Protein AF-A0A2S9XJ40-F1 (afdb_monomer)

pLDDT: mean 70.84, std 20.68, range [33.19, 92.75]

Organism: NCBI:txid215803

Foldseek 3Di:
DDDDDDDDDDDDDDDDDDDDDDDDDDDDDDDDDDDDDDDDDDDPPPPDPPVPPPVLVLVLLLLVLLVVLVVVVHDLVCSNVSSLVSSCVVVPPVSVVVSVVVVPDQLVRVLVSPVVSCPDPPDDPCSRVSVNVSSVVVNVVVVPD

Mean predicted aligned error: 17.34 Å

Radius of gyration: 27.85 Å; Cα contacts (8 Å, |Δi|>4): 95; chains: 1; bounding box: 63×78×68 Å

Sequence (145 aa):
MRLTSAAALSILVTITACGGASAPTAADARGQGSDKGDDGDDGPGSRDKTFAPPKVHLIRYACQGFDAAVADAAPPDQLLSRSAARAVELGGAPVEAATRRWALLPPQGLLKEIERYEGQAEARADECAGLRAHLERMAIRSSSH

Secondary structure (DSSP, 8-state):
-----------------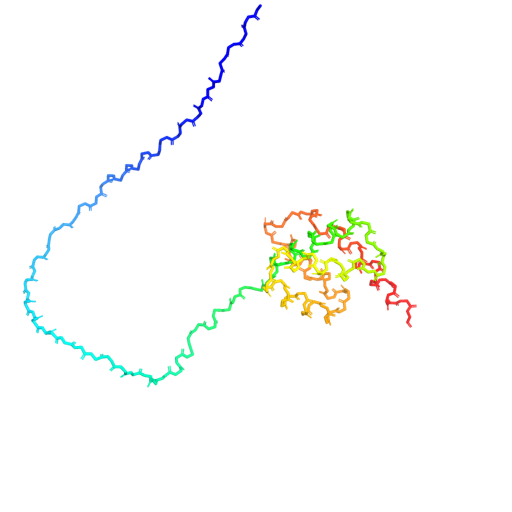----------------------------------PPPGGGGHHHHHHHHHHHHHTT--TTTHHHHHHHHHHHHHHHHHHHHHHHHTTS-HHHHHHHHHHHHTSTT--TTTTHHHHHHHHHHHHHHT--

Solvent-accessible surface area (backbone atoms only — not comparable to full-atom values): 9471 Å² total; per-residue (Å²): 138,88,87,82,82,88,80,86,88,81,86,83,85,81,86,82,84,82,86,83,91,83,84,87,83,91,79,90,80,91,81,89,82,87,91,87,80,84,90,78,92,85,75,90,74,88,70,75,84,67,80,68,72,77,72,42,78,49,50,57,34,46,20,52,9,31,54,50,22,56,76,67,65,48,54,83,93,44,31,68,63,45,6,49,51,43,10,24,74,75,51,38,71,70,30,44,60,45,50,60,55,49,72,73,41,57,50,67,55,49,48,53,49,52,53,57,30,52,73,35,94,85,44,58,92,64,62,43,49,69,51,47,57,50,37,51,55,49,41,54,62,69,69,77,116

Structure (mmCIF, N/CA/C/O backbone):
data_AF-A0A2S9XJ40-F1
#
_entry.id   AF-A0A2S9XJ40-F1
#
loop_
_atom_site.group_PDB
_atom_site.id
_atom_site.type_symbol
_atom_site.label_atom_id
_atom_site.label_alt_id
_atom_site.label_comp_id
_atom_site.label_asym_id
_atom_site.label_entity_id
_atom_site.label_seq_id
_atom_site.pdbx_PDB_ins_code
_atom_site.Cartn_x
_atom_site.Cartn_y
_atom_site.Cartn_z
_atom_site.occupancy
_atom_site.B_iso_or_equiv
_atom_site.auth_seq_id
_atom_site.auth_comp_id
_atom_site.auth_asym_id
_atom_site.auth_atom_id
_atom_site.pdbx_PDB_model_num
ATOM 1 N N . MET A 1 1 ? -1.431 48.199 -28.611 1.00 42.72 1 MET A N 1
ATOM 2 C CA . MET A 1 1 ? -0.118 47.648 -28.216 1.00 42.72 1 MET A CA 1
ATOM 3 C C . MET A 1 1 ? -0.116 46.165 -28.550 1.00 42.72 1 MET A C 1
ATOM 5 O O . MET A 1 1 ? -0.970 45.448 -28.053 1.00 42.72 1 MET A O 1
ATOM 9 N N . ARG A 1 2 ? 0.739 45.749 -29.491 1.00 44.91 2 ARG A N 1
ATOM 10 C CA . ARG A 1 2 ? 0.926 44.351 -29.909 1.00 44.91 2 ARG A CA 1
ATOM 11 C C . ARG A 1 2 ? 2.030 43.751 -29.035 1.00 44.91 2 ARG A C 1
ATOM 13 O O . ARG A 1 2 ? 3.081 44.376 -28.942 1.00 44.91 2 ARG A O 1
ATOM 20 N N . LEU A 1 3 ? 1.818 42.573 -28.448 1.00 43.22 3 LEU A N 1
ATOM 21 C CA . LEU A 1 3 ? 2.923 41.715 -28.020 1.00 43.22 3 LEU A CA 1
ATOM 22 C C . LEU A 1 3 ? 2.867 40.406 -28.801 1.00 43.22 3 LEU A C 1
ATOM 24 O O . LEU A 1 3 ? 1.863 39.701 -28.840 1.00 43.22 3 LEU A O 1
ATOM 28 N N . THR A 1 4 ? 3.970 40.194 -29.495 1.00 50.19 4 THR A N 1
ATOM 29 C CA . THR A 1 4 ? 4.296 39.154 -30.454 1.00 50.19 4 THR A CA 1
ATOM 30 C C . THR A 1 4 ? 5.097 38.032 -29.803 1.00 50.19 4 THR A C 1
ATOM 32 O O . THR A 1 4 ? 5.901 38.277 -28.910 1.00 50.19 4 THR A O 1
ATOM 35 N N . SER A 1 5 ? 4.963 36.862 -30.425 1.00 42.41 5 SER A N 1
ATOM 36 C CA . SER A 1 5 ? 5.989 35.832 -30.624 1.00 42.41 5 SER A CA 1
ATOM 37 C C . SER A 1 5 ? 6.234 34.779 -29.546 1.00 42.41 5 SER A C 1
ATOM 39 O O . SER A 1 5 ? 6.849 35.002 -28.508 1.00 42.41 5 SER A O 1
ATOM 41 N N . ALA A 1 6 ? 5.846 33.568 -29.951 1.00 50.34 6 ALA A N 1
ATOM 42 C CA . ALA A 1 6 ? 6.444 32.294 -29.603 1.00 50.34 6 ALA A CA 1
ATOM 43 C C . ALA A 1 6 ? 7.947 32.252 -29.932 1.00 50.34 6 ALA A C 1
ATOM 45 O O . ALA A 1 6 ? 8.386 32.800 -30.945 1.00 50.34 6 ALA A O 1
ATOM 46 N N . ALA A 1 7 ? 8.705 31.511 -29.127 1.00 50.06 7 ALA A N 1
ATOM 47 C CA . ALA A 1 7 ? 10.024 31.018 -29.494 1.00 50.06 7 ALA A CA 1
ATOM 48 C C . ALA A 1 7 ? 10.123 29.546 -29.079 1.00 50.06 7 ALA A C 1
ATOM 50 O O . ALA A 1 7 ? 10.066 29.205 -27.899 1.00 50.06 7 ALA A O 1
ATOM 51 N N . ALA A 1 8 ? 10.207 28.682 -30.088 1.00 51.84 8 ALA A N 1
ATOM 52 C CA . ALA A 1 8 ? 10.454 27.258 -29.959 1.00 51.84 8 ALA A CA 1
ATOM 53 C C . ALA A 1 8 ? 11.926 27.023 -29.586 1.00 51.84 8 ALA A C 1
ATOM 55 O O . ALA A 1 8 ? 12.825 27.517 -30.266 1.00 51.84 8 ALA A O 1
ATOM 56 N N . LEU A 1 9 ? 12.175 26.256 -28.524 1.00 47.66 9 LEU A N 1
ATOM 57 C CA . LEU A 1 9 ? 13.514 25.786 -28.176 1.00 47.66 9 LEU A CA 1
ATOM 58 C C . LEU A 1 9 ? 13.835 24.538 -29.013 1.00 47.66 9 LEU A C 1
ATOM 60 O O . LEU A 1 9 ? 13.251 23.480 -28.801 1.00 47.66 9 LEU A O 1
ATOM 64 N N . SER A 1 10 ? 14.767 24.663 -29.958 1.00 43.69 10 SER A N 1
ATOM 65 C CA . SER A 1 10 ? 15.426 23.525 -30.611 1.00 43.69 10 SER A CA 1
ATOM 66 C C . SER A 1 10 ? 16.787 23.318 -29.952 1.00 43.69 10 SER A C 1
ATOM 68 O O . SER A 1 10 ? 17.624 24.215 -29.999 1.00 43.69 10 SER A O 1
ATOM 70 N N . ILE A 1 11 ? 17.016 22.156 -29.337 1.00 53.97 11 ILE A N 1
ATOM 71 C CA . ILE A 1 11 ? 18.333 21.769 -28.815 1.00 53.97 11 ILE A CA 1
ATOM 72 C C . ILE A 1 11 ? 18.919 20.730 -29.770 1.00 53.97 11 ILE A C 1
ATOM 74 O O . ILE A 1 11 ? 18.462 19.591 -29.829 1.00 53.97 11 ILE A O 1
ATOM 78 N N . LEU A 1 12 ? 19.923 21.153 -30.537 1.00 45.25 12 LEU A N 1
ATOM 79 C CA . LEU A 1 12 ? 20.759 20.301 -31.376 1.00 45.25 12 LEU A CA 1
ATOM 80 C C . LEU A 1 12 ? 21.935 19.814 -30.511 1.00 45.25 12 LEU A C 1
ATOM 82 O O . LEU A 1 12 ? 22.744 20.628 -30.070 1.00 45.25 12 LEU A O 1
ATOM 86 N N . VAL A 1 13 ? 22.035 18.510 -30.243 1.00 51.75 13 VAL A N 1
ATOM 87 C CA . VAL A 1 13 ? 23.205 17.926 -29.565 1.00 51.75 13 VAL A CA 1
ATOM 88 C C . VAL A 1 13 ? 24.189 17.443 -30.627 1.00 51.75 13 VAL A C 1
ATOM 90 O O . VAL A 1 13 ? 23.986 16.409 -31.258 1.00 51.75 13 VAL A O 1
ATOM 93 N N . THR A 1 14 ? 25.263 18.202 -30.832 1.00 49.19 14 THR A N 1
ATOM 94 C CA . THR A 1 14 ? 26.447 17.779 -31.591 1.00 49.19 14 THR A CA 1
ATOM 95 C C . THR A 1 14 ? 27.388 17.002 -30.677 1.00 49.19 14 THR A C 1
ATOM 97 O O . THR A 1 14 ? 27.952 17.566 -29.741 1.00 49.19 14 THR A O 1
ATOM 100 N N . ILE A 1 15 ? 27.572 15.711 -30.956 1.00 56.12 15 ILE A N 1
ATOM 101 C CA . ILE A 1 15 ? 28.556 14.868 -30.273 1.00 56.12 15 ILE A CA 1
ATOM 102 C C . ILE A 1 15 ? 29.870 14.968 -31.054 1.00 56.12 15 ILE A C 1
ATOM 104 O O . ILE A 1 15 ? 30.058 14.303 -32.070 1.00 56.12 15 ILE A O 1
ATOM 108 N N . THR A 1 16 ? 30.773 15.830 -30.591 1.00 50.53 16 THR A N 1
ATOM 109 C CA . THR A 1 16 ? 32.160 15.879 -31.067 1.00 50.53 16 THR A CA 1
ATOM 110 C C . THR A 1 16 ? 32.985 14.909 -30.233 1.00 50.53 16 THR A C 1
ATOM 112 O O . THR A 1 16 ? 33.359 15.223 -29.106 1.00 50.53 16 THR A O 1
ATOM 115 N N . ALA A 1 17 ? 33.292 13.739 -30.786 1.00 46.38 17 ALA A N 1
ATOM 116 C CA . ALA A 1 17 ? 34.368 12.892 -30.288 1.00 46.38 17 ALA A CA 1
ATOM 117 C C . ALA A 1 17 ? 35.559 13.023 -31.246 1.00 46.38 17 ALA A C 1
ATOM 119 O O . ALA A 1 17 ? 35.628 12.367 -32.283 1.00 46.38 17 ALA A O 1
ATOM 120 N N . CYS A 1 18 ? 36.477 13.925 -30.903 1.00 47.06 18 CYS A N 1
ATOM 121 C CA . CYS A 1 18 ? 37.815 13.965 -31.477 1.00 47.06 18 CYS A CA 1
ATOM 122 C C . CYS A 1 18 ? 38.732 13.055 -30.658 1.00 47.06 18 CYS A C 1
ATOM 124 O O . CYS A 1 18 ? 38.858 13.241 -29.451 1.00 47.06 18 CYS A O 1
ATOM 126 N N . GLY A 1 19 ? 39.451 12.172 -31.349 1.00 36.56 19 GLY A N 1
ATOM 127 C CA . GLY A 1 19 ? 40.776 11.728 -30.920 1.00 36.56 19 GLY A CA 1
ATOM 128 C C . GLY A 1 19 ? 40.845 10.331 -30.314 1.00 36.56 19 GLY A C 1
ATOM 129 O O . GLY A 1 19 ? 40.437 10.104 -29.182 1.00 36.56 19 GLY A O 1
ATOM 130 N N . GLY A 1 20 ? 41.468 9.418 -31.058 1.00 37.34 20 GLY A N 1
ATOM 131 C CA . GLY A 1 20 ? 41.893 8.117 -30.549 1.00 37.34 20 GLY A CA 1
ATOM 132 C C . GLY A 1 20 ? 42.306 7.154 -31.654 1.00 37.34 20 GLY A C 1
ATOM 133 O O . GLY A 1 20 ? 41.726 6.085 -31.784 1.00 37.34 20 GLY A O 1
ATOM 134 N N . ALA A 1 21 ? 43.260 7.556 -32.494 1.00 47.34 21 ALA A N 1
ATOM 135 C CA . ALA A 1 21 ? 43.843 6.704 -33.522 1.00 47.34 21 ALA A CA 1
ATOM 136 C C . ALA A 1 21 ? 44.540 5.480 -32.906 1.00 47.34 21 ALA A C 1
ATOM 138 O O . ALA A 1 21 ? 45.373 5.635 -32.015 1.00 47.34 21 ALA A O 1
ATOM 139 N N . SER A 1 22 ? 44.253 4.287 -33.431 1.00 43.28 22 SER A N 1
ATOM 140 C CA . SER A 1 22 ? 45.176 3.145 -33.485 1.00 43.28 22 SER A CA 1
ATOM 141 C C . SER A 1 22 ? 44.663 2.122 -34.503 1.00 43.28 22 SER A C 1
ATOM 143 O O . SER A 1 22 ? 43.642 1.475 -34.303 1.00 43.28 22 SER A O 1
ATOM 145 N N . ALA A 1 23 ? 45.393 1.986 -35.603 1.00 47.59 23 ALA A N 1
ATOM 146 C CA . ALA A 1 23 ? 45.434 0.812 -36.475 1.00 47.59 23 ALA A CA 1
ATOM 147 C C . ALA A 1 23 ? 46.931 0.462 -36.657 1.00 47.59 23 ALA A C 1
ATOM 149 O O . ALA A 1 23 ? 47.753 1.328 -36.336 1.00 47.59 23 ALA A O 1
ATOM 150 N N . PRO A 1 24 ? 47.345 -0.695 -37.220 1.00 49.47 24 PRO A N 1
ATOM 151 C CA . PRO A 1 24 ? 46.571 -1.840 -37.725 1.00 49.47 24 PRO A CA 1
ATOM 152 C C . PRO A 1 24 ? 47.125 -3.217 -37.265 1.00 49.47 24 PRO A C 1
ATOM 154 O O . PRO A 1 24 ? 48.291 -3.332 -36.907 1.00 49.47 24 PRO A O 1
ATOM 157 N N . THR A 1 25 ? 46.362 -4.303 -37.422 1.00 39.06 25 THR A N 1
ATOM 158 C CA . THR A 1 25 ? 46.947 -5.631 -37.706 1.00 39.06 25 THR A CA 1
ATOM 159 C C . THR A 1 25 ? 46.028 -6.425 -38.627 1.00 39.06 25 THR A C 1
ATOM 161 O O . THR A 1 25 ? 44.941 -6.857 -38.255 1.00 39.06 25 THR A O 1
ATOM 164 N N . ALA A 1 26 ? 46.488 -6.601 -39.864 1.00 43.12 26 ALA A N 1
ATOM 165 C CA . ALA A 1 26 ? 45.970 -7.588 -40.791 1.00 43.12 26 ALA A CA 1
ATOM 166 C C . ALA A 1 26 ? 46.585 -8.953 -40.451 1.00 43.12 26 ALA A C 1
ATOM 168 O O . ALA A 1 26 ? 47.808 -9.082 -40.416 1.00 43.12 26 ALA A O 1
ATOM 169 N N . ALA A 1 27 ? 45.744 -9.961 -40.242 1.00 43.34 27 ALA A N 1
ATOM 170 C CA . ALA A 1 27 ? 46.111 -11.361 -40.396 1.00 43.34 27 ALA A CA 1
ATOM 171 C C . ALA A 1 27 ? 44.898 -12.112 -40.958 1.00 43.34 27 ALA A C 1
ATOM 173 O O . ALA A 1 27 ? 43.866 -12.256 -40.308 1.00 43.34 27 ALA A O 1
ATOM 174 N N . ASP A 1 28 ? 45.046 -12.509 -42.216 1.00 40.09 28 ASP A N 1
ATOM 175 C CA . ASP A 1 28 ? 44.197 -13.422 -42.968 1.00 40.09 28 ASP A CA 1
ATOM 176 C C . ASP A 1 28 ? 44.287 -14.837 -42.370 1.00 40.09 28 ASP A C 1
ATOM 178 O O . ASP A 1 28 ? 45.390 -15.311 -42.098 1.00 40.09 28 ASP A O 1
ATOM 182 N N . ALA A 1 29 ? 43.149 -15.515 -42.194 1.00 42.75 29 ALA A N 1
ATOM 183 C CA . ALA A 1 29 ? 43.073 -16.972 -42.299 1.00 42.75 29 ALA A CA 1
ATOM 184 C C . ALA A 1 29 ? 41.622 -17.424 -42.520 1.00 42.75 29 ALA A C 1
ATOM 186 O O . ALA A 1 29 ? 40.759 -17.341 -41.647 1.00 42.75 29 ALA A O 1
ATOM 187 N N . ARG A 1 30 ? 41.381 -17.924 -43.730 1.00 45.28 30 ARG A N 1
ATOM 188 C CA . ARG A 1 30 ? 40.187 -18.644 -44.182 1.00 45.28 30 ARG A CA 1
ATOM 189 C C . ARG A 1 30 ? 39.832 -19.838 -43.282 1.00 45.28 30 ARG A C 1
ATOM 191 O O . ARG A 1 30 ? 40.702 -20.629 -42.934 1.00 45.28 30 ARG A O 1
ATOM 198 N N . GLY A 1 31 ? 38.533 -20.055 -43.077 1.00 38.12 31 GLY A N 1
ATOM 199 C CA . GLY A 1 31 ? 37.957 -21.315 -42.601 1.00 38.12 31 GLY A CA 1
ATOM 200 C C . GLY A 1 31 ? 36.493 -21.432 -43.026 1.00 38.12 31 GLY A C 1
ATOM 201 O O . GLY A 1 31 ? 35.624 -20.812 -42.426 1.00 38.12 31 GLY A O 1
ATOM 202 N N . GLN A 1 32 ? 36.245 -22.176 -44.106 1.00 44.38 32 GLN A N 1
ATOM 203 C CA . GLN A 1 32 ? 34.918 -22.590 -44.577 1.00 44.38 32 GLN A CA 1
ATOM 204 C C . GLN A 1 32 ? 34.323 -23.648 -43.640 1.00 44.38 32 GLN A C 1
ATOM 206 O O . GLN A 1 32 ? 35.048 -24.524 -43.175 1.00 44.38 32 GLN A O 1
ATOM 211 N N . GLY A 1 33 ? 33.005 -23.618 -43.448 1.00 42.91 33 GLY A N 1
ATOM 212 C CA . GLY A 1 33 ? 32.254 -24.680 -42.783 1.00 42.91 33 GLY A CA 1
ATOM 213 C C . GLY A 1 33 ? 30.769 -24.344 -42.722 1.00 42.91 33 GLY A C 1
ATOM 214 O O . GLY A 1 33 ? 30.338 -23.597 -41.852 1.00 42.91 33 GLY A O 1
ATOM 215 N N . SER A 1 34 ? 30.020 -24.849 -43.696 1.00 46.72 34 SER A N 1
ATOM 216 C CA . SER A 1 34 ? 28.559 -24.840 -43.739 1.00 46.72 34 SER A CA 1
ATOM 217 C C . SER A 1 34 ? 27.945 -25.721 -42.643 1.00 46.72 34 SER A C 1
ATOM 219 O O . SER A 1 34 ? 28.596 -26.631 -42.137 1.00 46.72 34 SER A O 1
ATOM 221 N N . ASP A 1 35 ? 26.637 -25.536 -42.467 1.00 42.78 35 ASP A N 1
ATOM 222 C CA . ASP A 1 35 ? 25.645 -26.554 -42.094 1.00 42.78 35 ASP A CA 1
ATOM 223 C C . ASP A 1 35 ? 25.090 -26.558 -40.658 1.00 42.78 35 ASP A C 1
ATOM 225 O O . ASP A 1 35 ? 25.567 -25.903 -39.739 1.00 42.78 35 ASP A O 1
ATOM 229 N N . LYS A 1 36 ? 23.943 -27.220 -40.562 1.00 51.09 36 LYS A N 1
ATOM 230 C CA . LYS A 1 36 ? 22.757 -26.965 -39.753 1.00 51.09 36 LYS A CA 1
ATOM 231 C C . LYS A 1 36 ? 22.558 -28.129 -38.769 1.00 51.09 36 LYS A C 1
ATOM 233 O O . LYS A 1 36 ? 22.761 -29.277 -39.141 1.00 51.09 36 LYS A O 1
ATOM 238 N N . GLY A 1 37 ? 22.096 -27.838 -37.553 1.00 35.84 37 GLY A N 1
ATOM 239 C CA . GLY A 1 37 ? 21.620 -28.794 -36.531 1.00 35.84 37 GLY A CA 1
ATOM 240 C C . GLY A 1 37 ? 21.418 -28.011 -35.228 1.00 35.84 37 GLY A C 1
ATOM 241 O O .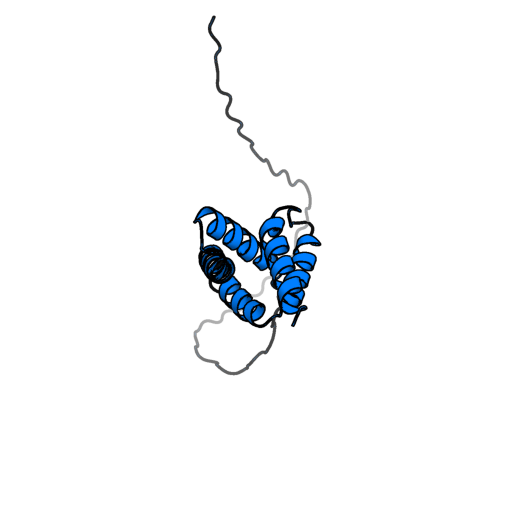 GLY A 1 37 ? 22.355 -27.356 -34.788 1.00 35.84 37 GLY A O 1
ATOM 242 N N . ASP A 1 38 ? 20.215 -27.752 -34.716 1.00 48.19 38 ASP A N 1
ATOM 243 C CA . ASP A 1 38 ? 19.131 -28.642 -34.264 1.00 48.19 38 ASP A CA 1
ATOM 244 C C . ASP A 1 38 ? 19.533 -29.532 -33.070 1.00 48.19 38 ASP A C 1
ATOM 246 O O . ASP A 1 38 ? 20.464 -30.328 -33.162 1.00 48.19 38 ASP A O 1
ATOM 250 N N . ASP A 1 39 ? 18.795 -29.315 -31.976 1.00 51.06 39 ASP A N 1
ATOM 251 C CA . ASP A 1 39 ? 18.633 -30.071 -30.728 1.00 51.06 39 ASP A CA 1
ATOM 252 C C . ASP A 1 39 ? 19.819 -30.327 -29.776 1.00 51.06 39 ASP A C 1
ATOM 254 O O . ASP A 1 39 ? 20.768 -31.062 -30.038 1.00 51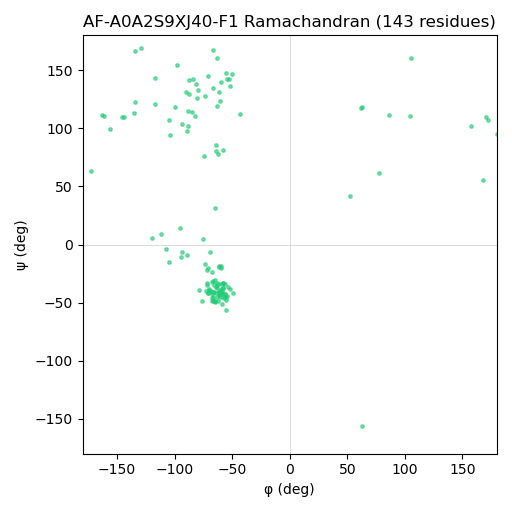.06 39 ASP A O 1
ATOM 258 N N . GLY A 1 40 ? 19.666 -29.772 -28.569 1.00 36.31 40 GLY A N 1
ATOM 259 C CA . GLY A 1 40 ? 20.496 -30.023 -27.395 1.00 36.31 40 GLY A CA 1
ATOM 260 C C . GLY A 1 40 ? 19.908 -29.356 -26.150 1.00 36.31 40 GLY A C 1
ATOM 261 O O . GLY A 1 40 ? 20.504 -28.432 -25.602 1.00 36.31 40 GLY A O 1
ATOM 262 N N . ASP A 1 41 ? 18.712 -29.792 -25.743 1.00 57.44 41 ASP A N 1
ATOM 263 C CA . ASP A 1 41 ? 18.276 -29.717 -24.345 1.00 57.44 41 ASP A CA 1
ATOM 264 C C . ASP A 1 41 ? 19.227 -30.599 -23.522 1.00 57.44 41 ASP A C 1
ATOM 266 O O . ASP A 1 41 ? 19.369 -31.772 -23.845 1.00 57.44 41 ASP A O 1
ATOM 270 N N . ASP A 1 42 ? 19.949 -30.015 -22.560 1.00 48.66 42 ASP A N 1
ATOM 271 C CA . ASP A 1 42 ? 20.287 -30.632 -21.266 1.00 48.66 42 ASP A CA 1
ATOM 272 C C . ASP A 1 42 ? 21.284 -29.758 -20.485 1.00 48.66 42 ASP A C 1
ATOM 274 O O . ASP A 1 42 ? 22.484 -29.690 -20.764 1.00 48.66 42 ASP A O 1
ATOM 278 N N . GLY A 1 43 ? 20.780 -29.104 -19.437 1.00 33.19 43 GLY A N 1
ATOM 279 C CA . GLY A 1 43 ? 21.614 -28.506 -18.399 1.00 33.19 43 GLY A CA 1
ATOM 280 C C . GLY A 1 43 ? 20.918 -27.383 -17.635 1.00 33.19 43 GLY A C 1
ATOM 281 O O . GLY A 1 43 ? 20.899 -26.252 -18.124 1.00 33.19 43 GLY A O 1
ATOM 282 N N . PRO A 1 44 ? 20.408 -27.621 -16.407 1.00 47.56 44 PRO A N 1
ATOM 283 C CA . PRO A 1 44 ? 19.847 -26.577 -15.558 1.00 47.56 44 PRO A CA 1
ATOM 284 C C . PRO A 1 44 ? 20.991 -25.738 -14.980 1.00 47.56 44 PRO A C 1
ATOM 286 O O . PRO A 1 44 ? 21.375 -25.855 -13.812 1.00 47.56 44 PRO A O 1
ATOM 289 N N . GLY A 1 45 ? 21.551 -24.878 -15.827 1.00 33.84 45 GLY A N 1
ATOM 290 C CA . GLY A 1 45 ? 22.447 -23.801 -15.455 1.00 33.84 45 GLY A CA 1
ATOM 291 C C . GLY A 1 45 ? 21.690 -22.803 -14.596 1.00 33.84 45 GLY A C 1
ATOM 292 O O . GLY A 1 45 ? 21.239 -21.770 -15.072 1.00 33.84 45 GLY A O 1
ATOM 293 N N . SER A 1 46 ? 21.549 -23.142 -13.316 1.00 52.25 46 SER A N 1
ATOM 294 C CA . SER A 1 46 ? 21.163 -22.252 -12.230 1.00 52.25 46 SER A CA 1
ATOM 295 C C . SER A 1 46 ? 22.169 -21.108 -12.162 1.00 52.25 46 SER A C 1
ATOM 297 O O . SER A 1 46 ? 23.121 -21.155 -11.386 1.00 52.25 46 SER A O 1
ATOM 299 N N . ARG A 1 47 ? 22.010 -20.100 -13.014 1.00 47.56 47 ARG A N 1
ATOM 300 C CA . ARG A 1 47 ? 22.792 -18.872 -12.968 1.00 47.56 47 ARG A CA 1
ATOM 301 C C . ARG A 1 47 ? 21.843 -17.702 -13.133 1.00 47.56 47 ARG A C 1
ATOM 303 O O . ARG A 1 47 ? 21.049 -17.640 -14.061 1.00 47.56 47 ARG A O 1
ATOM 310 N N . ASP A 1 48 ? 21.920 -16.854 -12.119 1.00 41.19 48 ASP A N 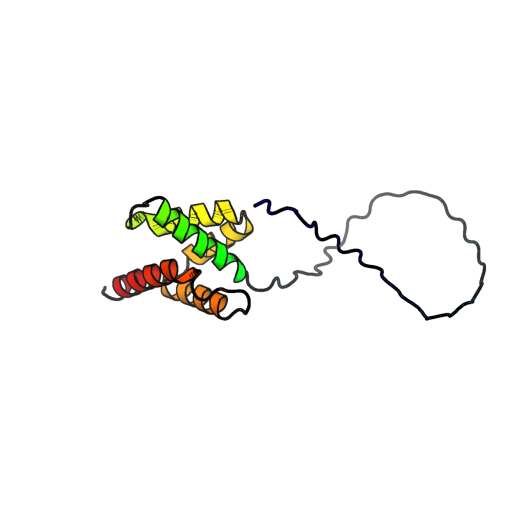1
ATOM 311 C CA . ASP A 1 48 ? 21.250 -15.573 -11.984 1.00 41.19 48 ASP A CA 1
ATOM 312 C C . ASP A 1 48 ? 19.767 -15.643 -11.605 1.00 41.19 48 ASP A C 1
ATOM 314 O O . ASP A 1 48 ? 18.885 -15.038 -12.210 1.00 41.19 48 ASP A O 1
ATOM 318 N N . LYS A 1 49 ? 19.509 -16.223 -10.421 1.00 47.00 49 LYS A N 1
ATOM 319 C CA . LYS A 1 49 ? 18.605 -15.535 -9.486 1.00 47.00 49 LYS A CA 1
ATOM 320 C C . LYS A 1 49 ? 19.275 -14.211 -9.133 1.00 47.00 49 LYS A C 1
ATOM 322 O O . LYS A 1 49 ? 19.891 -14.094 -8.077 1.00 47.00 49 LYS A O 1
ATOM 327 N N . THR A 1 50 ? 19.191 -13.240 -10.042 1.00 41.84 50 THR A N 1
ATOM 328 C CA . THR A 1 50 ? 19.426 -11.834 -9.748 1.00 41.84 50 THR A CA 1
ATOM 329 C C . THR A 1 50 ? 18.706 -11.587 -8.436 1.00 41.84 50 THR A C 1
ATOM 331 O O . THR A 1 50 ? 17.483 -11.738 -8.367 1.00 41.84 50 THR A O 1
ATOM 334 N N . PHE A 1 51 ? 19.457 -11.327 -7.367 1.00 43.22 51 PHE A N 1
ATOM 335 C CA . PHE A 1 51 ? 18.887 -10.845 -6.122 1.00 43.22 51 PHE A CA 1
ATOM 336 C C . PHE A 1 51 ? 18.297 -9.484 -6.472 1.00 43.22 51 PHE A C 1
ATOM 338 O O . PHE A 1 51 ? 18.976 -8.462 -6.434 1.00 43.22 51 PHE A O 1
ATOM 345 N N . ALA A 1 52 ? 17.062 -9.499 -6.974 1.00 46.88 52 ALA A N 1
ATOM 346 C CA . ALA A 1 52 ? 16.351 -8.294 -7.312 1.00 46.88 52 ALA A CA 1
ATOM 347 C C . ALA A 1 52 ? 16.242 -7.532 -5.991 1.00 46.88 52 ALA A C 1
ATOM 349 O O . ALA A 1 52 ? 15.762 -8.121 -5.011 1.00 46.88 52 ALA A O 1
ATOM 350 N N . PRO A 1 53 ? 16.733 -6.281 -5.927 1.00 45.66 53 PRO A N 1
ATOM 351 C CA . PRO A 1 53 ? 16.677 -5.498 -4.706 1.00 45.66 53 PRO A CA 1
ATOM 352 C C . PRO A 1 53 ? 15.247 -5.535 -4.159 1.00 45.66 53 PRO A C 1
ATOM 354 O O . PRO A 1 53 ? 14.291 -5.652 -4.942 1.00 45.66 53 PRO A O 1
ATOM 357 N N . PRO A 1 54 ? 15.078 -5.501 -2.825 1.00 52.56 54 PRO A N 1
ATOM 358 C CA . PRO A 1 54 ? 13.770 -5.661 -2.222 1.00 52.56 54 PRO A CA 1
ATOM 359 C C . PRO A 1 54 ? 12.807 -4.678 -2.887 1.00 52.56 54 PRO A C 1
ATOM 361 O O . PRO A 1 54 ? 13.157 -3.527 -3.157 1.00 52.56 54 PRO A O 1
ATOM 364 N N . LYS A 1 55 ? 11.605 -5.170 -3.199 1.00 65.69 55 LYS A N 1
ATOM 365 C CA . LYS A 1 55 ? 10.530 -4.493 -3.943 1.00 65.69 55 LYS A CA 1
ATOM 366 C C . LYS A 1 55 ? 9.947 -3.269 -3.203 1.00 65.69 55 LYS A C 1
ATOM 368 O O . LYS A 1 55 ? 8.764 -2.984 -3.318 1.00 65.69 55 LYS A O 1
ATOM 373 N N . VAL A 1 56 ? 10.764 -2.569 -2.422 1.00 67.25 56 VAL A N 1
ATOM 374 C CA . VAL A 1 56 ? 10.442 -1.398 -1.606 1.00 67.25 56 VAL A CA 1
ATOM 375 C C . VAL A 1 56 ? 9.868 -0.282 -2.474 1.00 67.25 56 VAL A C 1
ATOM 377 O O . VAL A 1 56 ? 8.883 0.326 -2.090 1.00 67.25 56 VAL A O 1
ATOM 380 N N . HIS A 1 57 ? 10.371 -0.100 -3.698 1.00 81.81 57 HIS A N 1
ATOM 381 C CA . HIS A 1 57 ? 9.813 0.855 -4.664 1.00 81.81 57 HIS A CA 1
ATOM 382 C C . HIS A 1 57 ? 8.340 0.582 -5.028 1.00 81.81 57 HIS A C 1
ATOM 384 O O . HIS A 1 57 ? 7.649 1.478 -5.507 1.00 81.81 57 HIS A O 1
ATOM 390 N N . LEU A 1 58 ? 7.829 -0.639 -4.804 1.00 87.00 58 LEU A N 1
ATOM 391 C CA . LEU A 1 58 ? 6.418 -0.951 -5.037 1.00 87.00 58 LEU A CA 1
ATOM 392 C C . LEU A 1 58 ? 5.496 -0.346 -3.970 1.00 87.00 58 LEU A C 1
ATOM 394 O O . LEU A 1 58 ? 4.296 -0.248 -4.218 1.00 87.00 58 LEU A O 1
ATOM 398 N N . ILE A 1 59 ? 6.032 0.075 -2.813 1.00 88.62 59 ILE A N 1
ATOM 399 C CA . ILE A 1 59 ? 5.268 0.774 -1.765 1.00 88.62 59 ILE A CA 1
ATOM 400 C C . ILE A 1 59 ? 4.640 2.049 -2.323 1.00 88.62 59 ILE A C 1
ATOM 402 O O . ILE A 1 59 ? 3.503 2.355 -1.974 1.00 88.62 59 ILE A O 1
ATOM 406 N N . ARG A 1 60 ? 5.300 2.719 -3.277 1.00 90.81 60 ARG A N 1
ATOM 407 C CA . ARG A 1 60 ? 4.736 3.871 -3.989 1.00 90.81 60 ARG A CA 1
ATOM 408 C C . ARG A 1 60 ? 3.329 3.601 -4.527 1.00 90.81 60 ARG A C 1
ATOM 410 O O . ARG A 1 60 ? 2.454 4.448 -4.394 1.00 90.81 60 ARG A O 1
ATOM 417 N N . TYR A 1 61 ? 3.085 2.415 -5.091 1.00 90.69 61 TYR A N 1
ATOM 418 C CA . TYR A 1 61 ? 1.766 2.052 -5.619 1.00 90.69 61 TYR A CA 1
ATOM 419 C C . TYR A 1 61 ? 0.741 1.798 -4.515 1.00 90.69 61 TYR A C 1
ATOM 421 O O . TYR A 1 61 ? -0.428 2.111 -4.705 1.00 90.69 61 TYR A O 1
ATOM 429 N N . ALA A 1 62 ? 1.157 1.268 -3.361 1.00 90.88 62 ALA A N 1
ATOM 430 C CA . ALA A 1 62 ? 0.274 1.150 -2.202 1.00 90.88 62 ALA A CA 1
ATOM 431 C C . ALA A 1 62 ? -0.150 2.534 -1.692 1.00 90.88 62 ALA A C 1
ATOM 433 O O . ALA A 1 62 ? -1.326 2.748 -1.400 1.00 90.88 62 ALA A O 1
ATOM 434 N N . CYS A 1 63 ? 0.785 3.485 -1.655 1.00 90.75 63 CYS A N 1
ATOM 435 C CA . CYS A 1 63 ? 0.510 4.852 -1.233 1.00 90.75 63 CYS A CA 1
ATOM 436 C C . CYS A 1 63 ? -0.415 5.579 -2.228 1.00 90.75 63 CYS A C 1
ATOM 438 O O . CYS A 1 63 ? -1.471 6.067 -1.837 1.00 90.75 63 CYS A O 1
ATOM 440 N N . GLN A 1 64 ? -0.131 5.498 -3.532 1.00 91.62 64 GLN A N 1
ATOM 441 C CA . GLN A 1 64 ? -1.019 6.029 -4.578 1.00 91.62 64 GLN A CA 1
ATOM 442 C C . GLN A 1 64 ? -2.401 5.358 -4.586 1.00 91.62 64 GLN A C 1
ATOM 444 O O . GLN A 1 64 ? -3.424 6.020 -4.748 1.00 91.62 64 GLN A O 1
ATOM 449 N N . GLY A 1 65 ? -2.449 4.037 -4.391 1.00 91.00 65 GLY A N 1
ATOM 450 C CA . GLY A 1 65 ? -3.701 3.294 -4.303 1.00 91.00 65 GLY A CA 1
ATOM 451 C C . GLY A 1 65 ? -4.546 3.729 -3.107 1.00 91.00 65 GLY A C 1
ATOM 452 O O . GLY A 1 65 ? -5.771 3.774 -3.204 1.00 91.00 65 GLY A O 1
ATOM 453 N N . PHE A 1 66 ? -3.908 4.084 -1.987 1.00 91.81 66 PHE A N 1
ATOM 454 C CA . PHE A 1 66 ? -4.587 4.636 -0.818 1.00 91.81 66 PHE A CA 1
ATOM 455 C C . PHE A 1 66 ? -5.219 5.997 -1.110 1.00 91.81 66 PHE A C 1
ATOM 457 O O . PHE A 1 66 ? -6.410 6.170 -0.853 1.00 91.81 66 PHE A O 1
ATOM 464 N N . ASP A 1 67 ? -4.469 6.921 -1.707 1.00 89.62 67 ASP A N 1
ATOM 465 C CA . ASP A 1 67 ? -4.986 8.247 -2.058 1.00 89.62 67 ASP A CA 1
ATOM 466 C C . ASP A 1 67 ? -6.153 8.157 -3.047 1.00 89.62 67 ASP A C 1
ATOM 468 O O . ASP A 1 67 ? -7.173 8.823 -2.868 1.00 89.62 67 ASP A O 1
ATOM 472 N N . ALA A 1 68 ? -6.059 7.264 -4.039 1.00 90.25 68 ALA A N 1
ATOM 473 C CA . ALA A 1 68 ? -7.154 6.990 -4.964 1.00 90.25 68 ALA A CA 1
ATOM 474 C C . ALA A 1 68 ? -8.397 6.437 -4.245 1.00 90.25 68 ALA A C 1
ATOM 476 O O . ALA A 1 68 ? -9.509 6.883 -4.506 1.00 90.25 68 ALA A O 1
ATOM 477 N N . ALA A 1 69 ? -8.231 5.506 -3.299 1.00 90.50 69 ALA A N 1
ATOM 478 C CA . ALA A 1 69 ? -9.352 4.964 -2.530 1.00 90.50 69 ALA A CA 1
ATOM 479 C C . ALA A 1 69 ? -10.023 6.020 -1.629 1.00 90.50 69 ALA A C 1
ATOM 481 O O . ALA A 1 69 ? -11.243 5.993 -1.458 1.00 90.50 69 ALA A O 1
ATOM 482 N N . VAL A 1 70 ? -9.248 6.958 -1.073 1.00 88.69 70 VAL A N 1
ATOM 483 C CA . VAL A 1 70 ? -9.778 8.109 -0.323 1.00 88.69 70 VAL A CA 1
ATOM 484 C C . VAL A 1 70 ? -10.536 9.057 -1.251 1.00 88.69 70 VAL A C 1
ATOM 486 O O . VAL A 1 70 ? -11.647 9.466 -0.917 1.00 88.69 70 VAL A O 1
ATOM 489 N N . ALA A 1 71 ? -9.972 9.378 -2.419 1.00 90.12 71 ALA A N 1
ATOM 490 C CA . ALA A 1 71 ? -10.622 10.217 -3.425 1.00 90.12 71 ALA A CA 1
ATOM 491 C C . ALA A 1 71 ? -11.933 9.593 -3.942 1.00 90.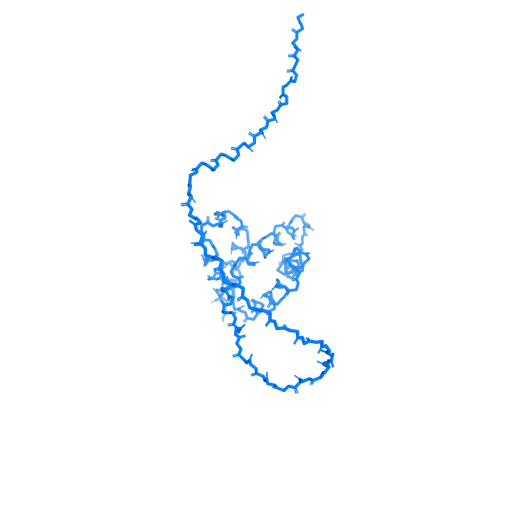12 71 ALA A C 1
ATOM 493 O O . ALA A 1 71 ? -12.909 10.306 -4.162 1.00 90.12 71 ALA A O 1
ATOM 494 N N . ASP A 1 72 ? -11.983 8.262 -4.036 1.00 91.06 72 ASP A N 1
ATOM 495 C CA . ASP A 1 72 ? -13.178 7.474 -4.366 1.00 91.06 72 ASP A CA 1
ATOM 496 C C . ASP A 1 72 ? -14.189 7.364 -3.200 1.00 91.06 72 ASP A C 1
ATOM 498 O O . ASP A 1 72 ? -15.176 6.631 -3.306 1.00 91.06 72 ASP A O 1
ATOM 502 N N . ALA A 1 73 ? -13.944 8.049 -2.076 1.00 88.44 73 ALA A N 1
ATOM 503 C CA . ALA A 1 73 ? -14.767 8.026 -0.865 1.00 88.44 73 ALA A CA 1
ATOM 504 C C . ALA A 1 73 ? -15.054 6.602 -0.347 1.00 88.44 73 ALA A C 1
ATOM 506 O O . ALA A 1 73 ? -16.175 6.276 0.057 1.00 88.44 73 ALA A O 1
ATOM 507 N N . ALA A 1 74 ? -14.043 5.728 -0.371 1.00 89.62 74 ALA A N 1
ATOM 508 C CA . ALA A 1 74 ? -14.187 4.362 0.114 1.00 89.62 74 ALA A CA 1
ATOM 509 C C . ALA A 1 74 ? -14.594 4.320 1.604 1.00 89.62 74 ALA A C 1
ATOM 511 O O . ALA A 1 74 ? -14.050 5.081 2.412 1.00 89.62 74 ALA A O 1
ATOM 512 N N . PRO A 1 75 ? -15.496 3.397 1.997 1.00 87.56 75 PRO A N 1
ATOM 513 C CA . PRO A 1 75 ? -15.830 3.178 3.399 1.00 87.56 75 PRO A CA 1
ATOM 514 C C . PRO A 1 75 ? -14.578 2.897 4.251 1.00 87.56 75 PRO A C 1
ATOM 516 O O . PRO A 1 75 ? -13.677 2.191 3.779 1.00 87.56 75 PRO A O 1
ATOM 519 N N . PRO A 1 76 ? -14.495 3.396 5.501 1.00 82.56 76 PRO A N 1
ATOM 520 C CA . PRO A 1 76 ? -13.298 3.246 6.333 1.00 82.56 76 PRO A CA 1
ATOM 521 C C . PRO A 1 76 ? -12.871 1.792 6.575 1.00 82.56 76 PRO A C 1
ATOM 523 O O . PRO A 1 76 ? -11.679 1.515 6.676 1.00 82.56 76 PRO A O 1
ATOM 526 N N . ASP A 1 77 ? -13.832 0.871 6.656 1.00 84.25 77 ASP A N 1
ATOM 527 C CA . ASP A 1 77 ? -13.635 -0.573 6.823 1.00 84.25 77 ASP A CA 1
ATOM 528 C C . ASP A 1 77 ? -13.082 -1.259 5.563 1.00 84.25 77 ASP A C 1
ATOM 530 O O . ASP A 1 77 ? -12.447 -2.307 5.659 1.00 84.25 77 ASP A O 1
ATOM 534 N N . GLN A 1 78 ? -13.260 -0.650 4.388 1.00 86.94 78 GLN A N 1
ATOM 535 C CA . GLN A 1 78 ? -12.811 -1.191 3.099 1.00 86.94 78 GLN A CA 1
ATOM 536 C C . GLN A 1 78 ? -11.612 -0.445 2.513 1.00 86.94 78 GLN A C 1
ATOM 538 O O . GLN A 1 78 ? -11.084 -0.854 1.476 1.00 86.94 78 GLN A O 1
ATOM 543 N N . LEU A 1 79 ? -11.167 0.634 3.160 1.00 87.88 79 LEU A N 1
ATOM 544 C CA . LEU A 1 79 ? -10.163 1.553 2.630 1.00 87.88 79 LEU A CA 1
ATOM 545 C C . LEU A 1 79 ? -8.876 0.830 2.208 1.00 87.88 79 LEU A C 1
ATOM 547 O O . LEU A 1 79 ? -8.381 1.048 1.106 1.00 87.88 79 LEU A O 1
ATOM 551 N N . LEU A 1 80 ? -8.381 -0.099 3.032 1.00 87.25 80 LEU A N 1
ATOM 552 C CA . LEU A 1 80 ? -7.181 -0.883 2.721 1.00 87.25 80 LEU A CA 1
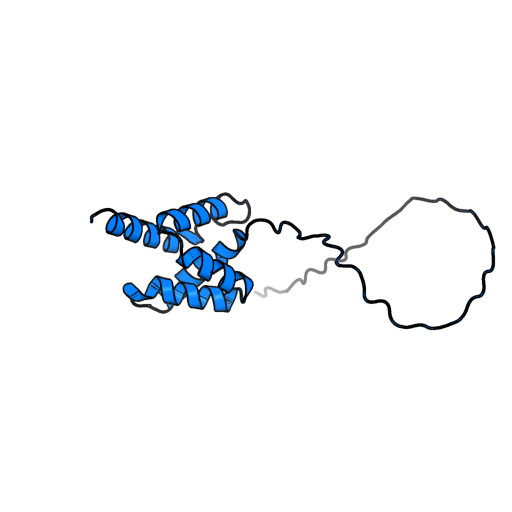ATOM 553 C C . LEU A 1 80 ? -7.395 -1.899 1.601 1.00 87.25 80 LEU A C 1
ATOM 555 O O . LEU A 1 80 ? -6.521 -2.063 0.756 1.00 87.25 80 LEU A O 1
ATOM 559 N N . SER A 1 81 ? -8.554 -2.557 1.559 1.00 89.38 81 SER A N 1
ATOM 560 C CA . SER A 1 81 ? -8.868 -3.505 0.485 1.00 89.38 81 SER A CA 1
ATOM 561 C C . SER A 1 81 ? -8.992 -2.796 -0.863 1.00 89.38 81 SER A C 1
ATOM 563 O O . SER A 1 81 ? -8.515 -3.311 -1.874 1.00 89.38 81 SER A O 1
ATOM 565 N N . ARG A 1 82 ? -9.615 -1.611 -0.900 1.00 92.12 82 ARG A N 1
ATOM 566 C CA . ARG A 1 82 ? -9.723 -0.819 -2.133 1.00 92.12 82 ARG A CA 1
ATOM 567 C C . ARG A 1 82 ? -8.385 -0.200 -2.514 1.00 92.12 82 ARG A C 1
ATOM 569 O O . ARG A 1 82 ? -8.026 -0.254 -3.682 1.00 92.12 82 ARG A O 1
ATOM 576 N N . SER A 1 83 ? -7.617 0.285 -1.540 1.00 92.25 83 SER A N 1
ATOM 577 C CA . SER A 1 83 ? -6.239 0.742 -1.748 1.00 92.25 83 SER A CA 1
ATOM 578 C C . SER A 1 83 ? -5.371 -0.346 -2.381 1.00 92.25 83 SER A C 1
ATOM 580 O O . SER A 1 83 ? -4.721 -0.101 -3.394 1.00 92.25 83 SER A O 1
ATOM 582 N N . ALA A 1 84 ? -5.432 -1.570 -1.851 1.00 90.00 84 ALA A N 1
ATOM 583 C CA . ALA A 1 84 ? -4.749 -2.737 -2.394 1.00 90.00 84 ALA A CA 1
ATOM 584 C C . ALA A 1 84 ? -5.162 -3.034 -3.844 1.00 90.00 84 ALA A C 1
ATOM 586 O O . ALA A 1 84 ? -4.292 -3.254 -4.685 1.00 90.00 84 ALA A O 1
ATOM 587 N N . ALA A 1 85 ? -6.462 -3.001 -4.152 1.00 92.38 85 ALA A N 1
ATOM 588 C CA . ALA A 1 85 ? -6.953 -3.191 -5.516 1.00 92.38 85 ALA A CA 1
ATOM 589 C C . ALA A 1 85 ? -6.434 -2.097 -6.467 1.00 92.38 85 ALA A C 1
ATOM 591 O O . ALA A 1 85 ? -5.856 -2.418 -7.504 1.00 92.38 85 ALA A O 1
ATOM 592 N N . ARG A 1 86 ? -6.535 -0.818 -6.076 1.00 92.75 86 ARG A N 1
ATOM 593 C CA . ARG A 1 86 ? -6.022 0.322 -6.857 1.00 92.75 86 ARG A CA 1
ATOM 594 C C . ARG A 1 86 ? -4.512 0.244 -7.076 1.00 92.75 86 ARG A C 1
ATOM 596 O O . ARG A 1 86 ? -4.035 0.481 -8.178 1.00 92.75 86 ARG A O 1
ATOM 603 N N . ALA A 1 87 ? -3.750 -0.146 -6.060 1.00 91.12 87 ALA A N 1
ATOM 604 C CA . ALA A 1 87 ? -2.307 -0.332 -6.180 1.00 91.12 87 ALA A CA 1
ATOM 605 C C . ALA A 1 87 ? -1.953 -1.393 -7.238 1.00 91.12 87 ALA A C 1
ATOM 607 O O . ALA A 1 87 ? -1.025 -1.205 -8.028 1.00 91.12 87 ALA A O 1
ATOM 608 N N . VAL A 1 88 ? -2.703 -2.500 -7.274 1.00 91.75 88 VAL A N 1
ATOM 609 C CA . VAL A 1 88 ? -2.521 -3.568 -8.267 1.00 91.75 88 VAL A CA 1
ATOM 610 C C . VAL A 1 88 ? -2.911 -3.111 -9.668 1.00 91.75 88 VAL A C 1
ATOM 612 O O . VAL A 1 88 ? -2.192 -3.423 -10.613 1.00 91.75 88 VAL A O 1
ATOM 615 N N . GLU A 1 89 ? -3.986 -2.336 -9.811 1.00 91.75 89 GLU A N 1
ATOM 616 C CA . GLU A 1 89 ? -4.360 -1.725 -11.094 1.00 91.75 89 GLU A CA 1
ATOM 617 C C . GLU A 1 89 ? -3.238 -0.829 -11.646 1.00 91.75 89 GLU A C 1
ATOM 619 O O . GLU A 1 89 ? -2.981 -0.838 -12.848 1.00 91.75 89 GLU A O 1
ATOM 624 N N . LEU A 1 90 ? -2.528 -0.102 -10.774 1.00 87.94 90 LEU A N 1
ATOM 625 C CA . LEU A 1 90 ? -1.454 0.816 -11.166 1.00 87.94 90 LEU A CA 1
ATOM 626 C C . LEU A 1 90 ? -0.122 0.120 -11.489 1.00 87.94 90 LEU A C 1
ATOM 628 O O . LEU A 1 90 ? 0.587 0.551 -12.396 1.00 87.94 90 LEU A O 1
ATOM 632 N N . GLY A 1 91 ? 0.255 -0.918 -10.737 1.00 85.25 91 GLY A N 1
ATOM 633 C CA . GLY A 1 91 ? 1.590 -1.527 -10.836 1.00 85.25 91 GLY A CA 1
ATOM 634 C C . GLY A 1 91 ? 1.621 -3.006 -11.229 1.00 85.25 91 GLY A C 1
ATOM 635 O O . GLY A 1 91 ? 2.693 -3.617 -11.227 1.00 85.25 91 GLY A O 1
ATOM 636 N N . GLY A 1 92 ? 0.471 -3.590 -11.566 1.00 90.31 92 GLY A N 1
ATOM 637 C CA . GLY A 1 92 ? 0.336 -4.928 -12.139 1.00 90.31 92 GLY A CA 1
ATOM 638 C C . GLY A 1 92 ? 0.815 -6.074 -11.240 1.00 90.31 92 GLY A C 1
ATOM 639 O O . GLY A 1 92 ? 0.891 -5.969 -10.013 1.00 90.31 92 GLY A O 1
ATOM 640 N N . ALA A 1 93 ? 1.168 -7.200 -11.869 1.00 89.12 93 ALA A N 1
ATOM 641 C CA . ALA A 1 93 ? 1.543 -8.446 -11.190 1.00 89.12 93 ALA A CA 1
ATOM 642 C C . ALA A 1 93 ? 2.675 -8.309 -10.139 1.00 89.12 93 ALA A C 1
ATOM 644 O O . ALA A 1 93 ? 2.611 -8.970 -9.094 1.00 89.12 93 ALA A O 1
ATOM 645 N N . PRO A 1 94 ? 3.713 -7.463 -10.330 1.00 87.69 94 PRO A N 1
ATOM 646 C CA . PRO A 1 94 ? 4.714 -7.229 -9.292 1.00 87.69 94 PRO A CA 1
ATOM 647 C C . PRO A 1 94 ? 4.128 -6.654 -8.001 1.00 87.69 94 PRO A C 1
ATOM 649 O O . PRO A 1 94 ? 4.522 -7.116 -6.921 1.00 87.69 94 PRO A O 1
ATOM 652 N N . VAL A 1 95 ? 3.202 -5.691 -8.115 1.00 89.00 95 VAL A N 1
ATOM 653 C CA . VAL A 1 95 ? 2.496 -5.083 -6.978 1.00 89.00 95 VAL A CA 1
ATOM 654 C C . VAL A 1 95 ? 1.522 -6.072 -6.374 1.00 89.00 95 VAL A C 1
ATOM 656 O O . VAL A 1 95 ? 1.529 -6.239 -5.165 1.00 89.00 95 VAL A O 1
ATOM 659 N N . GLU A 1 96 ? 0.787 -6.831 -7.180 1.00 89.19 96 GLU A N 1
ATOM 660 C CA . GLU A 1 96 ? -0.102 -7.888 -6.684 1.00 89.19 96 GLU A CA 1
ATOM 661 C C . GLU A 1 96 ? 0.640 -8.897 -5.796 1.00 89.19 96 GLU A C 1
ATOM 663 O O . GLU A 1 96 ? 0.209 -9.229 -4.689 1.00 89.19 96 GLU A O 1
ATOM 668 N N . ALA A 1 97 ? 1.820 -9.342 -6.235 1.00 88.94 97 ALA A N 1
ATOM 669 C CA . ALA A 1 97 ? 2.671 -10.213 -5.437 1.00 88.94 97 ALA A CA 1
ATOM 670 C C . ALA A 1 97 ? 3.200 -9.532 -4.160 1.00 88.94 97 ALA A C 1
ATOM 672 O O . ALA A 1 97 ? 3.470 -10.223 -3.180 1.00 88.94 97 ALA A O 1
ATOM 673 N N . ALA A 1 98 ? 3.401 -8.212 -4.160 1.00 88.00 98 ALA A N 1
ATOM 674 C CA . ALA A 1 98 ? 3.826 -7.461 -2.979 1.00 88.00 98 ALA A CA 1
ATOM 675 C C . ALA A 1 98 ? 2.682 -7.246 -1.989 1.00 88.00 98 ALA A C 1
ATOM 677 O O . ALA A 1 98 ? 2.830 -7.613 -0.827 1.00 88.00 98 ALA A O 1
ATOM 678 N N . THR A 1 99 ? 1.527 -6.793 -2.462 1.00 87.69 99 THR A N 1
ATOM 679 C CA . THR A 1 99 ? 0.300 -6.617 -1.686 1.00 87.69 99 THR A CA 1
ATOM 680 C C . THR A 1 99 ? -0.124 -7.910 -1.001 1.00 87.69 99 THR A C 1
ATOM 682 O O . THR A 1 99 ? -0.425 -7.892 0.188 1.00 87.69 99 THR A O 1
ATOM 685 N N . ARG A 1 100 ? -0.044 -9.061 -1.688 1.00 89.62 100 ARG A N 1
ATOM 686 C CA . ARG A 1 100 ? -0.285 -10.374 -1.060 1.00 89.62 100 ARG A CA 1
ATOM 687 C C . ARG A 1 100 ? 0.660 -10.671 0.105 1.00 89.62 100 ARG A C 1
ATOM 689 O O . ARG A 1 100 ? 0.224 -11.229 1.102 1.00 89.62 100 ARG A O 1
ATOM 696 N N . ARG A 1 101 ? 1.944 -10.310 -0.003 1.00 88.38 101 ARG A N 1
ATOM 697 C CA . ARG A 1 101 ? 2.905 -10.482 1.102 1.00 88.38 101 ARG A CA 1
ATOM 698 C C . ARG A 1 101 ? 2.631 -9.503 2.239 1.00 88.38 101 ARG A C 1
ATOM 700 O O . ARG A 1 101 ? 2.689 -9.898 3.396 1.00 88.38 101 ARG A O 1
ATOM 707 N N . TRP A 1 102 ? 2.326 -8.249 1.919 1.00 86.75 102 TRP A N 1
ATOM 708 C CA . TRP A 1 102 ? 2.030 -7.215 2.910 1.00 86.75 102 TRP A CA 1
ATOM 709 C C . TRP A 1 102 ? 0.734 -7.477 3.673 1.00 86.75 102 TRP A C 1
ATOM 711 O O . TRP A 1 102 ? 0.674 -7.168 4.855 1.00 86.75 102 TRP A O 1
ATOM 721 N N . ALA A 1 103 ? -0.258 -8.115 3.049 1.00 86.44 103 ALA A N 1
ATOM 722 C CA . ALA A 1 103 ? -1.494 -8.530 3.711 1.00 86.44 103 ALA A CA 1
ATOM 723 C C . ALA A 1 103 ? -1.271 -9.540 4.854 1.00 86.44 103 ALA A C 1
ATOM 725 O O . ALA A 1 103 ? -2.135 -9.688 5.712 1.00 86.44 103 ALA A O 1
ATOM 726 N N . LEU A 1 104 ? -0.123 -10.227 4.875 1.00 86.88 104 LEU A N 1
ATOM 727 C CA . LEU A 1 104 ? 0.265 -11.145 5.952 1.00 86.88 104 LEU A CA 1
ATOM 728 C C . LEU A 1 104 ? 1.024 -10.444 7.086 1.00 86.88 104 LEU A C 1
ATOM 730 O O . LEU A 1 104 ? 1.306 -11.066 8.110 1.00 86.88 104 LEU A O 1
ATOM 734 N N . LEU A 1 105 ? 1.404 -9.177 6.905 1.00 85.31 105 LEU A N 1
ATOM 735 C CA . LEU A 1 105 ? 2.115 -8.417 7.922 1.00 85.31 105 LEU A CA 1
ATOM 736 C C . LEU A 1 105 ? 1.120 -7.802 8.911 1.00 85.31 105 LEU A C 1
ATOM 738 O O . LEU A 1 105 ? 0.074 -7.296 8.499 1.00 85.31 105 LEU A O 1
ATOM 742 N N . PRO A 1 106 ? 1.460 -7.752 10.211 1.00 86.75 106 PRO A N 1
ATOM 743 C CA . PRO A 1 106 ? 0.738 -6.884 11.127 1.00 86.75 106 PRO A CA 1
ATOM 744 C C . PRO A 1 106 ? 0.937 -5.412 10.710 1.00 86.75 106 PRO A C 1
ATOM 746 O O . PRO A 1 106 ? 1.921 -5.098 10.026 1.00 86.75 106 PRO A O 1
ATOM 749 N N . PRO A 1 107 ? 0.070 -4.478 11.147 1.00 86.69 107 PRO A N 1
ATOM 750 C CA . PRO A 1 107 ? 0.155 -3.066 10.758 1.00 86.69 107 PRO A CA 1
ATOM 751 C C . PRO A 1 107 ? 1.548 -2.451 10.975 1.00 86.69 107 PRO A C 1
ATOM 753 O O . PRO A 1 107 ? 2.047 -1.717 10.126 1.00 86.69 107 PRO A O 1
ATOM 756 N N . GLN A 1 108 ? 2.226 -2.824 12.064 1.00 87.69 108 GLN A N 1
ATOM 757 C CA . GLN A 1 108 ? 3.585 -2.377 12.388 1.00 87.69 108 GLN A CA 1
ATOM 758 C C . GLN A 1 108 ? 4.636 -2.913 11.404 1.00 87.69 108 GLN A C 1
ATOM 760 O O . GLN A 1 108 ? 5.634 -2.250 11.135 1.00 87.69 108 GLN A O 1
ATOM 765 N N . GLY A 1 109 ? 4.427 -4.115 10.860 1.00 87.25 109 GLY A N 1
ATOM 766 C CA . GLY A 1 109 ? 5.294 -4.686 9.833 1.00 87.25 109 GLY A CA 1
ATOM 767 C C . GLY A 1 109 ? 5.207 -3.903 8.525 1.00 87.25 109 GLY A C 1
ATOM 768 O O . GLY A 1 109 ? 6.234 -3.633 7.910 1.00 87.25 109 GLY A O 1
ATOM 769 N N . LEU A 1 110 ? 4.000 -3.480 8.140 1.00 87.38 110 LEU A N 1
ATOM 770 C CA . LEU A 1 110 ? 3.806 -2.650 6.954 1.00 87.38 110 LEU A CA 1
ATOM 771 C C . LEU A 1 110 ? 4.357 -1.228 7.147 1.00 87.38 110 LEU A C 1
ATOM 773 O O . LEU A 1 110 ? 4.992 -0.705 6.237 1.00 87.38 110 LEU A O 1
ATOM 777 N N . LEU A 1 111 ? 4.212 -0.640 8.341 1.00 90.44 111 LEU A N 1
ATOM 778 C CA . LEU A 1 111 ? 4.819 0.657 8.675 1.00 90.44 111 LEU A CA 1
ATOM 779 C C . LEU A 1 111 ? 6.343 0.658 8.473 1.00 90.44 111 LEU A C 1
ATOM 781 O O . LEU A 1 111 ? 6.867 1.574 7.848 1.00 90.44 111 LEU A O 1
ATOM 785 N N . LYS A 1 112 ? 7.044 -0.407 8.883 1.00 90.00 112 LYS A N 1
ATOM 786 C CA . LYS A 1 112 ? 8.497 -0.545 8.659 1.00 90.00 112 LYS A CA 1
ATOM 787 C C . LYS A 1 112 ? 8.887 -0.603 7.180 1.00 90.00 112 LYS A C 1
ATOM 789 O O . LYS A 1 112 ? 9.968 -0.150 6.810 1.00 90.00 112 LYS A O 1
ATOM 794 N N . GLU A 1 113 ? 8.047 -1.187 6.327 1.00 88.00 113 GLU A N 1
ATOM 795 C CA . GLU A 1 113 ? 8.299 -1.198 4.880 1.00 88.00 113 GLU A CA 1
ATOM 796 C C . GLU A 1 113 ? 8.094 0.195 4.267 1.00 88.00 113 GLU A C 1
ATOM 798 O O . GLU A 1 113 ? 8.863 0.581 3.386 1.00 88.00 113 GLU A O 1
ATOM 803 N N . ILE A 1 114 ? 7.127 0.970 4.772 1.00 89.06 114 ILE A N 1
ATOM 804 C CA . ILE A 1 114 ? 6.931 2.372 4.377 1.00 89.06 114 IL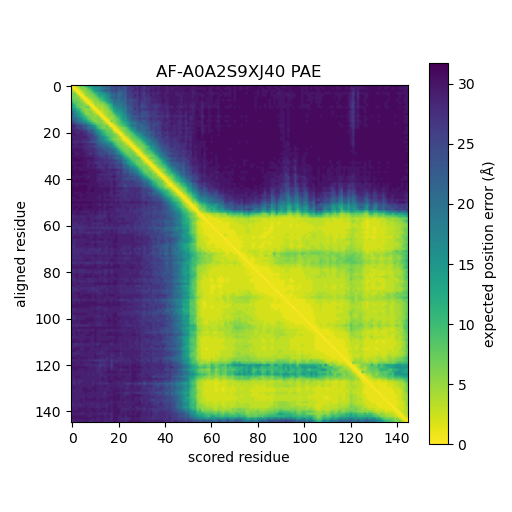E A CA 1
ATOM 805 C C . ILE A 1 114 ? 8.110 3.238 4.841 1.00 89.06 114 ILE A C 1
ATOM 807 O O . ILE A 1 114 ? 8.648 4.000 4.045 1.00 89.06 114 ILE A O 1
ATOM 811 N N . GLU A 1 115 ? 8.576 3.085 6.082 1.00 88.94 115 GLU A N 1
ATOM 812 C CA . GLU A 1 115 ? 9.771 3.782 6.586 1.00 88.94 115 GLU A CA 1
ATOM 813 C C . GLU A 1 115 ? 11.012 3.461 5.744 1.00 88.94 115 GLU A C 1
ATOM 815 O O . GLU A 1 115 ? 11.787 4.352 5.396 1.00 88.94 115 GLU A O 1
ATOM 820 N N . ARG A 1 116 ? 11.191 2.189 5.359 1.00 87.75 116 ARG A N 1
ATOM 821 C CA . ARG A 1 116 ? 12.293 1.791 4.475 1.00 87.75 116 ARG A CA 1
ATOM 822 C C . ARG A 1 116 ? 12.178 2.436 3.094 1.00 87.75 116 ARG A C 1
ATOM 824 O O . ARG A 1 116 ? 13.211 2.759 2.517 1.00 87.75 116 ARG A O 1
ATOM 831 N N . TYR A 1 117 ? 10.962 2.590 2.565 1.00 86.25 117 TYR A N 1
ATOM 832 C CA . TYR A 1 117 ? 10.719 3.284 1.299 1.00 86.25 117 TYR A CA 1
ATOM 833 C C . TYR A 1 117 ? 11.057 4.768 1.397 1.00 86.25 117 TYR A C 1
ATOM 835 O O . TYR A 1 117 ? 11.817 5.262 0.574 1.00 86.25 117 TYR A O 1
ATOM 843 N N . GLU A 1 118 ? 10.589 5.459 2.430 1.00 85.88 118 GLU A N 1
ATOM 844 C CA . GLU A 1 118 ? 10.864 6.889 2.612 1.00 85.88 118 GLU A CA 1
ATOM 845 C C . GLU A 1 118 ? 12.327 7.213 2.910 1.00 85.88 118 GLU A C 1
ATOM 847 O O . GLU A 1 118 ? 12.792 8.308 2.612 1.00 85.88 118 GLU A O 1
ATOM 852 N N . GLY A 1 119 ? 13.080 6.251 3.446 1.00 83.81 119 GLY A N 1
ATOM 853 C CA . GLY A 1 119 ? 14.532 6.361 3.566 1.00 83.81 119 GLY A CA 1
ATOM 854 C C . GLY A 1 119 ? 15.284 6.298 2.228 1.00 83.81 119 GLY A C 1
ATOM 855 O O . GLY A 1 119 ? 16.504 6.462 2.219 1.00 83.81 119 GLY A O 1
ATOM 856 N N . GLN A 1 120 ? 14.607 6.032 1.103 1.00 82.50 120 GLN A N 1
ATOM 857 C CA . GLN A 1 120 ? 15.213 6.020 -0.231 1.00 82.50 120 GLN A CA 1
ATOM 858 C C . GLN A 1 120 ? 15.197 7.421 -0.852 1.00 82.50 120 GLN A C 1
ATOM 860 O O . GLN A 1 120 ? 14.214 8.146 -0.754 1.00 82.50 120 GLN A O 1
ATOM 865 N N . ALA A 1 121 ? 16.270 7.779 -1.565 1.00 61.06 121 ALA A N 1
ATOM 866 C CA . ALA A 1 121 ? 16.452 9.110 -2.160 1.00 61.06 121 ALA A CA 1
ATOM 867 C C . ALA A 1 121 ? 15.364 9.519 -3.177 1.00 61.06 121 ALA A C 1
ATOM 869 O O . ALA A 1 121 ? 15.233 10.698 -3.493 1.00 61.06 121 ALA A O 1
ATOM 870 N N . GLU A 1 122 ? 14.604 8.557 -3.702 1.00 68.00 122 GLU A N 1
ATOM 871 C CA . GLU A 1 122 ? 13.546 8.783 -4.693 1.00 68.00 122 GLU A CA 1
ATOM 872 C C . GLU A 1 122 ? 12.149 8.943 -4.075 1.00 68.00 122 GLU A C 1
ATOM 874 O O . GLU A 1 122 ? 11.214 9.323 -4.781 1.00 68.00 122 GLU A O 1
ATOM 879 N N . ALA A 1 123 ? 11.986 8.654 -2.781 1.00 72.06 123 ALA A N 1
ATOM 880 C CA . ALA A 1 123 ? 10.701 8.773 -2.111 1.00 72.06 123 ALA A CA 1
ATOM 881 C C . ALA A 1 123 ? 10.423 10.232 -1.739 1.00 72.06 123 ALA A C 1
ATOM 883 O O . ALA A 1 123 ? 11.267 10.927 -1.168 1.00 72.06 123 ALA A O 1
ATOM 884 N N . ARG A 1 124 ? 9.214 10.709 -2.045 1.00 74.00 124 ARG A N 1
ATOM 885 C CA . ARG A 1 124 ? 8.760 12.012 -1.550 1.00 74.00 124 ARG A CA 1
ATOM 886 C C . ARG A 1 124 ? 8.248 11.851 -0.124 1.00 74.00 124 ARG A C 1
ATOM 888 O O . ARG A 1 124 ? 7.546 10.890 0.178 1.00 74.00 124 ARG A O 1
ATOM 895 N N . ALA A 1 125 ? 8.591 12.800 0.744 1.00 66.31 125 ALA A N 1
ATOM 896 C CA . ALA A 1 125 ? 8.294 12.735 2.178 1.00 66.31 125 ALA A CA 1
ATOM 897 C C . ALA A 1 125 ? 6.787 12.672 2.508 1.00 66.31 125 ALA A C 1
ATOM 899 O O . ALA A 1 125 ? 6.411 12.294 3.614 1.00 66.31 125 ALA A O 1
ATOM 900 N N . ASP A 1 126 ? 5.925 13.049 1.566 1.00 78.75 126 ASP A N 1
ATOM 901 C CA . ASP A 1 126 ? 4.475 13.127 1.713 1.00 78.75 126 ASP A CA 1
ATOM 902 C C . ASP A 1 126 ? 3.709 11.991 1.019 1.00 78.75 126 ASP A C 1
ATOM 904 O O . ASP A 1 126 ? 2.548 11.765 1.359 1.00 78.75 126 ASP A O 1
ATOM 908 N N . GLU A 1 127 ? 4.345 11.231 0.119 1.00 81.81 127 GLU A N 1
ATOM 909 C CA . GLU A 1 127 ? 3.667 10.232 -0.724 1.00 81.81 127 GLU A CA 1
ATOM 910 C C . GLU A 1 127 ? 2.895 9.188 0.083 1.00 81.81 127 GLU A C 1
ATOM 912 O O . GLU A 1 127 ? 1.844 8.737 -0.352 1.00 81.81 127 GLU A O 1
ATOM 917 N N . CYS A 1 128 ? 3.392 8.808 1.261 1.00 89.44 128 CYS A N 1
ATOM 918 C CA . CYS A 1 128 ? 2.799 7.751 2.077 1.00 89.44 128 CYS A CA 1
ATOM 919 C C . CYS A 1 128 ? 2.165 8.252 3.381 1.00 89.44 128 CYS A C 1
ATOM 921 O O . CYS A 1 128 ? 1.763 7.433 4.212 1.00 89.44 128 CYS A O 1
ATOM 923 N N . ALA A 1 129 ? 2.033 9.570 3.576 1.00 89.31 129 ALA A N 1
ATOM 924 C CA . ALA A 1 129 ? 1.549 10.147 4.831 1.00 89.31 129 ALA A CA 1
ATOM 925 C C . ALA A 1 129 ? 0.131 9.667 5.198 1.00 89.31 129 ALA A C 1
ATOM 927 O O . ALA A 1 129 ? -0.128 9.301 6.348 1.00 89.31 129 ALA A O 1
ATOM 928 N N . GLY A 1 130 ? -0.777 9.607 4.216 1.00 88.56 130 GLY A N 1
ATOM 929 C CA . GLY A 1 130 ? -2.154 9.145 4.416 1.00 88.56 130 GLY A CA 1
ATOM 930 C C . GLY A 1 130 ? -2.233 7.670 4.819 1.00 88.56 130 GLY A C 1
ATOM 931 O O . GLY A 1 130 ? -2.880 7.327 5.817 1.00 88.56 130 GLY A O 1
ATOM 932 N N . LEU A 1 131 ? -1.521 6.809 4.082 1.00 90.25 131 LEU A N 1
ATOM 933 C CA . LEU A 1 131 ? -1.452 5.375 4.358 1.00 90.25 131 LEU A CA 1
ATOM 934 C C . LEU A 1 131 ? -0.803 5.102 5.723 1.00 90.25 131 LEU A C 1
ATOM 936 O O . LEU A 1 131 ? -1.353 4.332 6.511 1.00 90.25 131 LEU A O 1
ATOM 940 N N . ARG A 1 132 ? 0.310 5.777 6.048 1.00 90.88 132 ARG A N 1
ATOM 941 C CA . ARG A 1 132 ? 0.968 5.687 7.362 1.00 90.88 132 ARG A CA 1
ATOM 942 C C . ARG A 1 132 ? -0.004 6.015 8.487 1.00 90.88 132 ARG A C 1
ATOM 944 O O . ARG A 1 132 ? -0.228 5.178 9.357 1.00 90.88 132 ARG A O 1
ATOM 951 N N . ALA A 1 133 ? -0.617 7.198 8.447 1.00 90.00 133 ALA A N 1
ATOM 952 C CA . ALA A 1 133 ? -1.500 7.652 9.515 1.00 90.00 133 ALA A CA 1
ATOM 953 C C . ALA A 1 133 ? -2.685 6.691 9.723 1.00 90.00 133 ALA A C 1
ATOM 955 O O . ALA A 1 133 ? -3.165 6.502 10.843 1.00 90.00 133 ALA A O 1
ATOM 956 N N . HIS A 1 134 ? -3.177 6.065 8.650 1.00 90.44 134 HIS A N 1
ATOM 957 C CA . HIS A 1 134 ? -4.207 5.037 8.751 1.00 90.44 134 HIS A CA 1
ATOM 958 C C . HIS A 1 134 ? -3.700 3.769 9.449 1.00 90.44 134 HIS A C 1
ATOM 960 O O . HIS A 1 134 ? -4.349 3.286 10.379 1.00 90.44 134 HIS A O 1
ATOM 966 N N . LEU A 1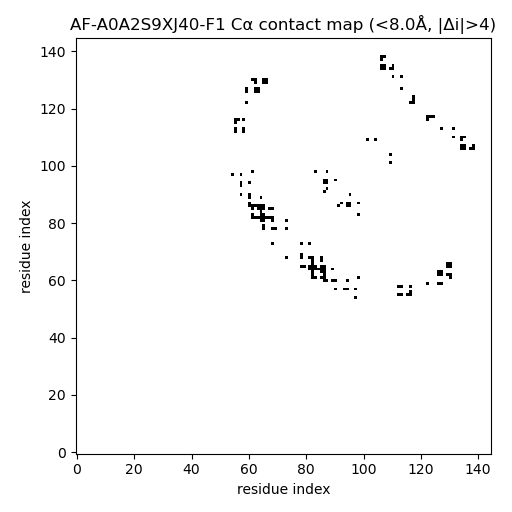 135 ? -2.538 3.254 9.045 1.00 89.19 135 LEU A N 1
ATOM 967 C CA . LEU A 1 135 ? -1.937 2.063 9.647 1.00 89.19 135 LEU A CA 1
ATOM 968 C C . LEU A 1 135 ? -1.576 2.276 11.123 1.00 89.19 135 LEU A C 1
ATOM 970 O O . LEU A 1 135 ? -1.794 1.374 11.927 1.00 89.19 135 LEU A O 1
ATOM 974 N N . GLU A 1 136 ? -1.110 3.465 11.507 1.00 91.31 136 GLU A N 1
ATOM 975 C CA . GLU A 1 136 ? -0.853 3.835 12.907 1.00 91.31 136 GLU A CA 1
ATOM 976 C C . GLU A 1 136 ? -2.127 3.778 13.757 1.00 91.31 136 GLU A C 1
ATOM 978 O O . GLU A 1 136 ? -2.136 3.180 14.835 1.00 91.31 136 GLU A O 1
ATOM 983 N N . ARG A 1 137 ? -3.245 4.320 13.252 1.00 88.94 137 ARG A N 1
ATOM 984 C CA . ARG A 1 137 ? -4.542 4.224 13.943 1.00 88.94 137 ARG A CA 1
ATOM 985 C C . ARG A 1 137 ? -4.985 2.775 14.126 1.00 88.94 137 ARG A C 1
ATOM 987 O O . ARG A 1 137 ? -5.515 2.428 15.182 1.00 88.94 137 ARG A O 1
ATOM 994 N N . MET A 1 138 ? -4.772 1.923 13.123 1.00 86.50 138 MET A N 1
ATOM 995 C CA . MET A 1 138 ? -5.068 0.495 13.257 1.00 86.50 138 MET A CA 1
ATOM 996 C C . MET A 1 138 ? -4.144 -0.193 14.260 1.00 86.50 138 MET A C 1
ATOM 998 O O . MET A 1 138 ? -4.6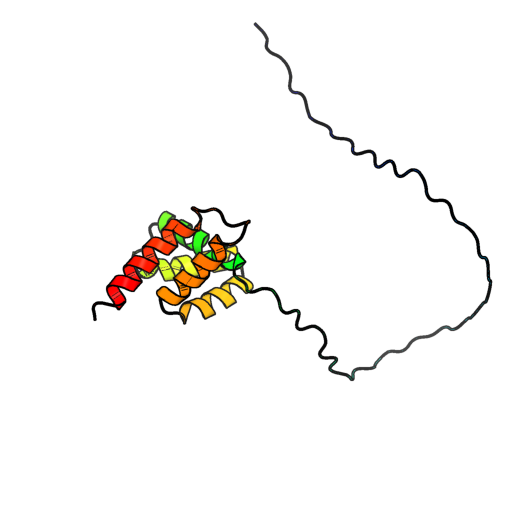21 -0.984 15.069 1.00 86.50 138 MET A O 1
ATOM 1002 N N . ALA A 1 139 ? -2.847 0.122 14.231 1.00 86.94 139 ALA A N 1
ATOM 1003 C CA . ALA A 1 139 ? -1.855 -0.431 15.144 1.00 86.94 139 ALA A CA 1
ATOM 1004 C C . ALA A 1 139 ? -2.236 -0.147 16.606 1.00 86.94 139 ALA A C 1
ATOM 1006 O O . ALA A 1 139 ? -2.266 -1.072 17.418 1.00 86.94 139 ALA A O 1
ATOM 1007 N N . ILE A 1 140 ? -2.628 1.094 16.918 1.00 87.69 140 ILE A N 1
ATOM 1008 C CA . ILE A 1 140 ? -3.100 1.488 18.255 1.00 87.69 140 ILE A CA 1
ATOM 1009 C C . ILE A 1 140 ? -4.327 0.661 18.655 1.00 87.69 140 ILE A C 1
ATOM 1011 O O . ILE A 1 140 ? -4.316 0.016 19.704 1.00 87.69 140 ILE A O 1
ATOM 1015 N N . ARG A 1 141 ? -5.350 0.593 17.791 1.00 83.62 141 ARG A N 1
ATOM 1016 C CA . ARG A 1 141 ? -6.572 -0.188 18.057 1.00 83.62 141 ARG A CA 1
ATOM 1017 C C . ARG A 1 141 ? -6.295 -1.676 18.273 1.00 83.62 141 ARG A C 1
ATOM 1019 O O . ARG A 1 141 ? -6.924 -2.282 19.130 1.00 83.62 141 ARG A O 1
ATOM 1026 N N . SER A 1 142 ? -5.354 -2.251 17.524 1.00 75.31 142 SER A N 1
ATOM 1027 C CA . SER A 1 142 ? -4.971 -3.664 17.647 1.00 75.31 142 SER A CA 1
ATOM 1028 C C . SER A 1 142 ? -4.203 -3.989 18.932 1.00 75.31 142 SER A C 1
ATOM 1030 O O . SER A 1 142 ? -4.161 -5.146 19.324 1.00 75.31 142 SER A O 1
ATOM 1032 N N . SER A 1 143 ? -3.612 -2.983 19.586 1.00 72.81 143 SER A N 1
ATOM 1033 C CA . SER A 1 143 ? -2.833 -3.140 20.826 1.00 72.81 143 SER A CA 1
ATOM 1034 C C . SER A 1 143 ? -3.638 -2.929 22.114 1.00 72.81 143 SER A C 1
ATOM 1036 O O . SER A 1 143 ? -3.106 -3.108 23.202 1.00 72.81 143 SER A O 1
ATOM 1038 N N . SER A 1 144 ? -4.903 -2.509 22.003 1.00 69.06 144 SER A N 1
ATOM 1039 C CA . SER A 1 144 ? -5.779 -2.192 23.145 1.00 69.06 144 SER A CA 1
ATOM 1040 C C . SER A 1 144 ? -6.692 -3.355 23.571 1.00 69.06 144 SER A C 1
ATOM 1042 O O . SER A 1 144 ? -7.660 -3.129 24.294 1.00 69.06 144 SER A O 1
ATOM 1044 N N . HIS A 1 145 ? -6.411 -4.573 23.105 1.00 50.44 145 HIS A N 1
ATOM 1045 C CA . HIS A 1 145 ? -7.143 -5.813 23.381 1.00 50.44 145 HIS A CA 1
ATOM 1046 C C . HIS A 1 145 ? -6.182 -6.884 23.895 1.00 50.44 145 HIS A C 1
ATOM 1048 O O . HIS A 1 145 ? -6.646 -7.725 24.695 1.00 50.44 145 HIS A O 1
#